Protein AF-Q5BSY1-F1 (afdb_monomer_lite)

Foldseek 3Di:
DDDDDPDPPWDWDWDWDQDPQRKIKIWIATDDDDDQPDKDKDFDWDFDWADDPVPDTDTPPIDGPDMDIDGDDDHPDTDIDMDNDDDDDDPPPPPPD

pLDDT: mean 73.47, std 12.9, range [41.81, 89.31]

Radius of gyration: 19.32 Å; chains: 1; bounding box: 40×24×71 Å

Secondary structure (DSSP, 8-state):
----PPPP--EEEEEEEE-TTS-EEEEEEEES---TT--EEEEEEEEEEEE-TTS-EEEEEEEEEEEEEE-S--TT----EEE-PPPP-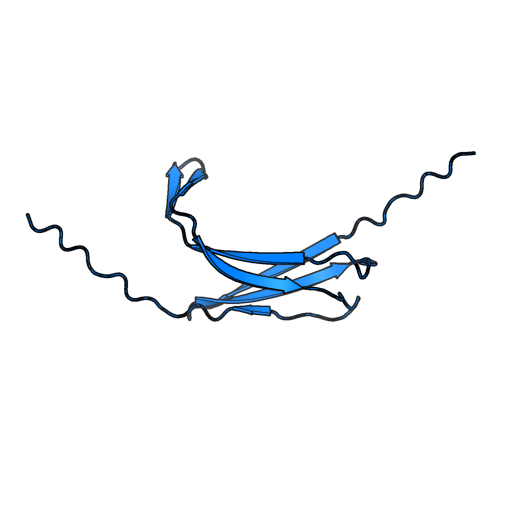--------

Sequence (97 aa):
MHFCQSHPEVLIDFMVYIYDNGFIQCLPEVSGTVPEDCPMTIEITEGIYNGNEDGNGSIVQEKVIHNSVLSGFITNSISVITFIPQPRCLEQTTEDE

Structure (mmCIF, N/CA/C/O backbone):
data_AF-Q5BSY1-F1
#
_entry.id   AF-Q5BSY1-F1
#
loop_
_atom_site.group_PDB
_atom_site.id
_atom_site.type_symbol
_atom_site.label_atom_id
_atom_site.label_alt_id
_atom_site.label_comp_id
_atom_site.label_asym_id
_atom_site.label_entity_id
_atom_site.label_seq_id
_atom_site.pdbx_PDB_ins_code
_atom_site.Cartn_x
_atom_site.Cartn_y
_atom_site.Cartn_z
_atom_site.occupancy
_atom_site.B_iso_or_equiv
_atom_site.auth_seq_id
_atom_site.auth_comp_id
_atom_site.auth_asym_id
_atom_site.auth_atom_id
_atom_site.pdbx_PDB_model_num
ATOM 1 N N . MET A 1 1 ? 6.279 7.049 -43.210 1.00 41.81 1 MET A N 1
ATOM 2 C CA . MET A 1 1 ? 6.027 5.926 -42.283 1.00 41.81 1 MET A CA 1
ATOM 3 C C . MET A 1 1 ? 6.095 6.484 -40.878 1.00 41.81 1 MET A C 1
ATOM 5 O O . MET A 1 1 ? 7.158 6.952 -40.492 1.00 41.81 1 MET A O 1
ATOM 9 N N . HIS A 1 2 ? 4.977 6.522 -40.158 1.00 47.38 2 HIS A N 1
ATOM 10 C CA . HIS A 1 2 ? 4.998 6.806 -38.726 1.00 47.38 2 HIS A CA 1
ATOM 11 C C . HIS A 1 2 ? 5.043 5.468 -38.000 1.00 47.38 2 HIS A C 1
ATOM 13 O O . HIS A 1 2 ? 4.115 4.672 -38.106 1.00 47.38 2 HIS A O 1
ATOM 19 N N . PHE A 1 3 ? 6.164 5.201 -37.337 1.00 45.03 3 PHE A N 1
ATOM 20 C CA . PHE A 1 3 ? 6.274 4.100 -36.395 1.00 45.03 3 PHE A CA 1
ATOM 21 C C . PHE A 1 3 ? 5.616 4.566 -35.098 1.00 45.03 3 PHE A C 1
ATOM 23 O O . PHE A 1 3 ? 6.193 5.361 -34.362 1.00 45.03 3 PHE A O 1
ATOM 30 N N . CYS A 1 4 ? 4.386 4.127 -34.842 1.00 55.44 4 CYS A N 1
ATOM 31 C CA . CYS A 1 4 ? 3.815 4.220 -33.505 1.00 55.44 4 CYS A CA 1
ATOM 32 C C . CYS A 1 4 ? 4.448 3.105 -32.672 1.00 55.44 4 CYS A C 1
ATOM 34 O O . CYS A 1 4 ? 4.162 1.929 -32.882 1.00 55.44 4 CYS A O 1
ATOM 36 N N . GLN A 1 5 ? 5.353 3.477 -31.774 1.00 53.12 5 GLN A N 1
ATOM 37 C CA . GLN A 1 5 ? 5.867 2.576 -30.752 1.00 53.12 5 GLN A CA 1
ATOM 38 C C . GLN A 1 5 ? 4.787 2.468 -29.671 1.00 53.12 5 GLN A C 1
ATOM 40 O O . GLN A 1 5 ? 4.389 3.489 -29.105 1.00 53.12 5 GLN A O 1
ATOM 45 N N . SER A 1 6 ? 4.275 1.261 -29.406 1.00 50.38 6 SER A N 1
ATOM 46 C CA . SER A 1 6 ? 3.476 1.056 -28.199 1.00 50.38 6 SER A CA 1
ATOM 47 C C . SER A 1 6 ? 4.381 1.389 -27.021 1.00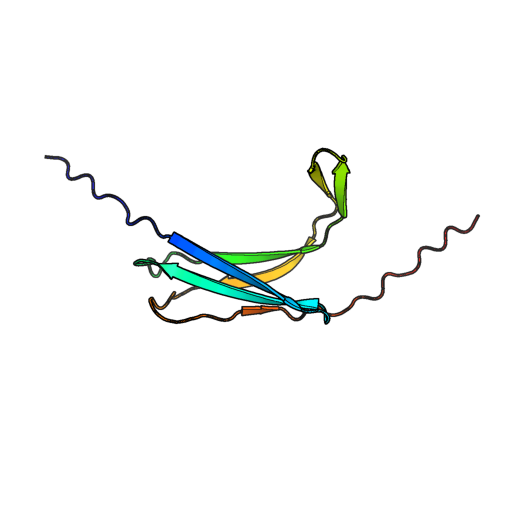 50.38 6 SER A C 1
ATOM 49 O O . SER A 1 6 ? 5.472 0.826 -26.906 1.00 50.38 6 SER A O 1
ATOM 51 N N . HIS A 1 7 ? 3.962 2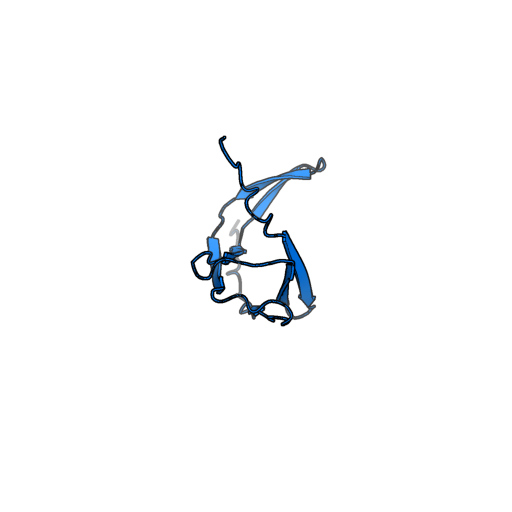.331 -26.179 1.00 58.19 7 HIS A N 1
ATOM 52 C CA . HIS A 1 7 ? 4.583 2.464 -24.868 1.00 58.19 7 HIS A CA 1
ATOM 53 C C . HIS A 1 7 ? 4.488 1.084 -24.206 1.00 58.19 7 HIS A C 1
ATOM 55 O O . HIS A 1 7 ? 3.412 0.483 -24.287 1.00 58.19 7 HIS A O 1
ATOM 61 N N . PRO A 1 8 ? 5.578 0.524 -23.653 1.00 59.34 8 PRO A N 1
ATOM 62 C CA . PRO A 1 8 ? 5.464 -0.716 -22.906 1.00 59.34 8 PRO A CA 1
ATOM 63 C C . PRO A 1 8 ? 4.463 -0.453 -21.782 1.00 59.34 8 PRO A C 1
ATOM 65 O O . PRO A 1 8 ? 4.662 0.461 -20.983 1.00 59.34 8 PRO A O 1
ATOM 68 N N . GLU A 1 9 ? 3.344 -1.177 -21.785 1.00 62.56 9 GLU A N 1
ATOM 69 C CA . GLU A 1 9 ? 2.420 -1.164 -20.659 1.00 62.56 9 GLU A CA 1
ATOM 70 C C . GLU A 1 9 ? 3.223 -1.609 -19.440 1.00 62.56 9 GLU A C 1
ATOM 72 O O . GLU A 1 9 ? 3.688 -2.745 -19.361 1.00 62.56 9 GLU A O 1
ATOM 77 N N . VAL A 1 10 ? 3.471 -0.667 -18.535 1.00 64.44 10 VAL A N 1
ATOM 78 C CA . VAL A 1 10 ? 4.043 -0.977 -17.236 1.00 64.44 10 VAL A CA 1
ATOM 79 C C . VAL A 1 10 ? 2.907 -1.573 -16.424 1.00 64.44 10 VAL A C 1
ATOM 81 O O . VAL A 1 10 ? 1.973 -0.866 -16.043 1.00 64.44 10 VAL A O 1
ATOM 84 N N . LEU A 1 11 ? 2.974 -2.879 -16.197 1.00 70.56 11 LEU A N 1
ATOM 85 C CA . LEU A 1 11 ? 2.023 -3.587 -15.358 1.00 70.56 11 LEU A CA 1
ATOM 86 C C . LEU A 1 11 ? 2.646 -3.765 -13.978 1.00 70.56 11 LEU A C 1
ATOM 88 O O . LEU A 1 11 ? 3.765 -4.265 -13.836 1.00 70.56 11 LEU A O 1
ATOM 92 N N . ILE A 1 12 ? 1.920 -3.304 -12.965 1.00 71.94 12 ILE A N 1
ATOM 93 C CA . ILE A 1 12 ? 2.361 -3.360 -11.577 1.00 71.94 12 ILE A CA 1
ATOM 94 C C . ILE A 1 12 ? 1.289 -4.081 -10.790 1.00 71.94 12 ILE A C 1
ATOM 96 O O . ILE A 1 12 ? 0.189 -3.561 -10.595 1.00 71.94 12 ILE A O 1
ATOM 100 N N . ASP A 1 13 ? 1.645 -5.268 -10.333 1.00 76.88 13 ASP A N 1
ATOM 101 C CA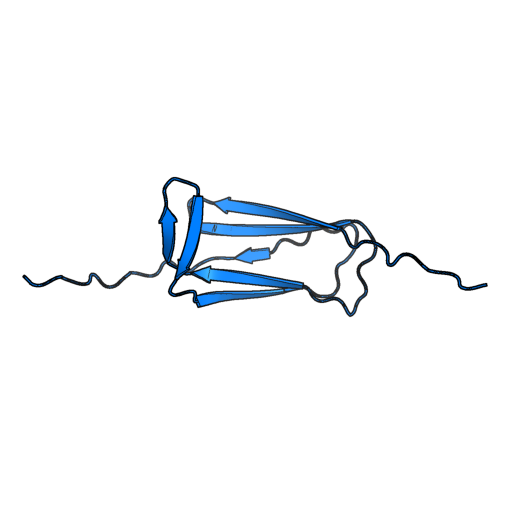 . ASP A 1 13 ? 0.828 -6.053 -9.436 1.00 76.88 13 ASP A CA 1
ATOM 102 C C . ASP A 1 13 ? 1.190 -5.683 -8.000 1.00 76.88 13 ASP A C 1
ATOM 104 O O . ASP A 1 13 ? 2.359 -5.578 -7.631 1.00 76.88 13 ASP A O 1
ATOM 108 N N . PHE A 1 14 ? 0.175 -5.457 -7.171 1.00 77.94 14 PHE A N 1
ATOM 109 C CA . PHE A 1 14 ? 0.365 -5.137 -5.763 1.00 77.94 14 PHE A CA 1
ATOM 110 C C . PHE A 1 14 ? -0.219 -6.231 -4.899 1.00 77.94 14 PHE A C 1
ATOM 112 O O . PHE A 1 14 ? -1.427 -6.466 -4.894 1.00 77.94 14 PHE A O 1
ATOM 119 N N . MET A 1 15 ? 0.640 -6.846 -4.098 1.00 85.19 15 MET A N 1
ATOM 120 C CA . MET A 1 15 ? 0.207 -7.739 -3.041 1.00 85.19 15 MET A CA 1
ATOM 121 C C . MET A 1 15 ? 0.295 -7.010 -1.703 1.00 85.19 15 MET A C 1
ATOM 123 O O . MET A 1 15 ? 1.361 -6.527 -1.318 1.00 85.19 15 MET A O 1
ATOM 127 N N . VAL A 1 16 ? -0.837 -6.910 -1.008 1.00 85.75 16 VAL A N 1
ATOM 128 C CA . VAL A 1 16 ? -0.937 -6.237 0.290 1.00 85.75 16 VAL A CA 1
ATOM 129 C C . VAL A 1 16 ? -1.280 -7.261 1.362 1.00 85.75 16 VAL A C 1
ATOM 131 O O . VAL A 1 16 ? -2.271 -7.980 1.250 1.00 85.75 16 VAL A O 1
ATOM 134 N N . TYR A 1 17 ? -0.472 -7.297 2.416 1.00 88.19 17 TYR A N 1
ATOM 135 C CA . TYR A 1 17 ? -0.723 -8.080 3.619 1.00 88.19 17 TYR A CA 1
ATOM 136 C C . TYR A 1 17 ? -1.029 -7.136 4.773 1.00 88.19 17 TYR A C 1
ATOM 138 O O . TYR A 1 17 ? -0.233 -6.245 5.067 1.00 88.19 17 TYR A O 1
ATOM 146 N N . ILE A 1 18 ? -2.166 -7.347 5.433 1.00 87.62 18 ILE A N 1
ATOM 147 C CA . ILE A 1 18 ? -2.548 -6.636 6.654 1.00 87.62 18 ILE A CA 1
ATOM 148 C C . ILE A 1 18 ? -2.516 -7.657 7.788 1.00 87.62 18 ILE A C 1
ATOM 150 O O . ILE A 1 18 ? -3.251 -8.642 7.759 1.00 87.62 18 ILE A O 1
ATOM 154 N N . TYR A 1 19 ? -1.629 -7.444 8.752 1.00 88.31 19 TYR A N 1
ATOM 155 C CA . TYR A 1 19 ? -1.437 -8.332 9.895 1.00 88.31 19 TYR A CA 1
ATOM 156 C C . TYR A 1 19 ? -2.288 -7.888 11.089 1.00 88.31 19 TYR A C 1
ATOM 158 O O . TYR A 1 19 ? -2.609 -6.709 11.229 1.00 88.31 19 TYR A O 1
ATOM 166 N N . ASP A 1 20 ? -2.586 -8.817 12.003 1.00 85.38 20 ASP A N 1
ATOM 167 C CA . ASP A 1 20 ? -3.411 -8.560 13.198 1.00 85.38 20 ASP A CA 1
ATOM 168 C C . ASP A 1 20 ? -2.854 -7.451 14.108 1.00 85.38 20 ASP A C 1
ATOM 170 O O . ASP A 1 20 ? -3.596 -6.786 14.826 1.00 85.38 20 ASP A O 1
ATOM 174 N N . ASN A 1 21 ? -1.538 -7.226 14.077 1.00 84.00 21 ASN A N 1
ATOM 175 C CA . ASN A 1 21 ? -0.875 -6.142 14.807 1.00 84.00 21 ASN A CA 1
ATOM 176 C C . ASN A 1 21 ? -0.948 -4.781 14.082 1.00 84.00 21 ASN A C 1
ATOM 178 O O . ASN A 1 21 ? -0.272 -3.835 14.485 1.00 84.00 21 ASN A O 1
ATOM 182 N N . GLY A 1 22 ? -1.721 -4.695 13.000 1.00 79.06 22 GLY A N 1
ATOM 183 C CA . GLY A 1 22 ? -1.882 -3.510 12.167 1.00 79.06 22 GLY A CA 1
ATOM 184 C C . GLY A 1 22 ? -0.740 -3.273 11.182 1.00 79.06 22 GLY A C 1
ATOM 185 O O . GLY A 1 22 ? -0.783 -2.281 10.461 1.00 79.06 22 GLY A O 1
ATOM 186 N N . PHE A 1 23 ? 0.284 -4.133 11.118 1.00 86.69 23 PHE A N 1
ATOM 187 C CA . PHE A 1 23 ? 1.354 -3.962 10.134 1.00 86.69 23 PHE A CA 1
ATOM 188 C C . PHE A 1 23 ? 0.800 -4.164 8.731 1.00 86.69 23 PHE A C 1
ATOM 190 O O . PHE A 1 23 ? 0.027 -5.089 8.484 1.00 86.69 23 PHE A O 1
ATOM 197 N N . ILE A 1 24 ? 1.235 -3.311 7.810 1.00 86.88 24 ILE A N 1
ATOM 198 C CA . ILE A 1 24 ? 0.858 -3.396 6.404 1.00 86.88 24 ILE A CA 1
ATOM 199 C C . ILE A 1 24 ? 2.134 -3.635 5.613 1.00 86.88 24 ILE A C 1
ATOM 201 O O . ILE A 1 24 ? 3.074 -2.845 5.690 1.00 86.88 24 ILE A O 1
ATOM 205 N N . GLN A 1 25 ? 2.186 -4.730 4.864 1.00 88.00 25 GLN A N 1
ATOM 206 C CA . GLN A 1 25 ? 3.266 -4.991 3.922 1.00 88.00 25 GLN A CA 1
ATOM 207 C C . GLN A 1 25 ? 2.747 -4.893 2.500 1.00 88.00 25 GLN A C 1
ATOM 209 O O . GLN A 1 25 ? 1.790 -5.573 2.140 1.00 88.00 25 GLN A O 1
ATOM 214 N N . CYS A 1 26 ? 3.412 -4.072 1.697 1.00 83.25 26 CYS A N 1
ATOM 215 C CA . CYS A 1 26 ? 3.156 -3.947 0.273 1.00 83.25 26 CYS A CA 1
ATOM 216 C C . CYS A 1 26 ? 4.321 -4.561 -0.497 1.00 83.25 26 CYS A C 1
ATOM 218 O O . CYS A 1 26 ? 5.481 -4.195 -0.284 1.00 83.25 26 CYS A O 1
ATOM 220 N N . LEU A 1 27 ? 3.996 -5.494 -1.385 1.00 83.88 27 LEU A N 1
ATOM 221 C CA . LEU A 1 27 ? 4.921 -6.136 -2.305 1.00 83.88 27 LEU A CA 1
ATOM 222 C C . LEU A 1 27 ? 4.499 -5.750 -3.725 1.00 83.88 27 LEU A C 1
ATOM 224 O O . LEU A 1 27 ? 3.660 -6.437 -4.315 1.00 83.88 27 LEU A O 1
ATOM 228 N N . PRO A 1 28 ? 5.003 -4.621 -4.251 1.00 76.81 28 PRO A N 1
ATOM 229 C CA . PRO A 1 28 ? 4.853 -4.308 -5.660 1.00 76.81 28 PRO A CA 1
ATOM 230 C C . PRO A 1 28 ? 5.731 -5.255 -6.486 1.00 76.81 28 PRO A C 1
ATOM 232 O O . PRO A 1 28 ? 6.954 -5.290 -6.329 1.00 76.81 28 PRO A O 1
ATOM 235 N N . GLU A 1 29 ? 5.102 -6.005 -7.380 1.00 76.31 29 GLU A N 1
ATOM 236 C CA . GLU A 1 29 ? 5.752 -6.758 -8.439 1.00 76.31 29 GLU A CA 1
ATOM 237 C C . GLU A 1 29 ? 5.572 -5.997 -9.749 1.00 76.31 29 GLU A C 1
ATOM 239 O O . GLU A 1 29 ? 4.465 -5.743 -10.219 1.00 76.31 29 GLU A O 1
ATOM 244 N N . VAL A 1 30 ? 6.691 -5.594 -10.335 1.00 71.81 30 VAL A N 1
ATOM 245 C CA . VAL A 1 30 ? 6.703 -4.908 -11.620 1.00 71.81 30 VAL A CA 1
ATOM 246 C C . VAL A 1 30 ? 6.982 -5.935 -12.704 1.00 71.81 30 VAL A C 1
ATOM 248 O O . VAL A 1 30 ? 8.066 -6.525 -12.733 1.00 71.81 30 VAL A O 1
ATOM 251 N N . SER A 1 31 ? 6.040 -6.096 -13.630 1.00 69.50 31 SER A N 1
ATOM 252 C CA . SER A 1 31 ? 6.260 -6.853 -14.857 1.00 69.50 31 SER A CA 1
ATOM 253 C C . SER A 1 31 ? 6.547 -5.893 -16.019 1.00 69.50 31 SER A C 1
ATOM 255 O O . SER A 1 31 ? 5.801 -4.958 -16.304 1.00 69.50 31 SER A O 1
ATOM 257 N N . GLY A 1 32 ? 7.688 -6.099 -16.683 1.00 68.62 32 GLY A N 1
ATOM 258 C CA . GLY A 1 32 ? 8.159 -5.243 -17.777 1.00 68.62 32 GLY A CA 1
ATOM 259 C C . GLY A 1 32 ? 9.215 -4.217 -17.359 1.00 68.62 32 GLY A C 1
ATOM 260 O O . GLY A 1 32 ? 9.786 -4.289 -16.276 1.00 68.62 32 GLY A O 1
ATOM 261 N N . THR A 1 33 ? 9.540 -3.290 -18.262 1.00 65.94 33 THR A N 1
ATOM 262 C CA . THR A 1 33 ? 10.575 -2.267 -18.049 1.00 65.94 33 THR A CA 1
ATOM 263 C C . THR A 1 33 ? 9.940 -0.981 -17.535 1.00 65.94 33 THR A C 1
ATOM 265 O O . THR A 1 33 ? 9.209 -0.327 -18.275 1.00 65.94 33 THR A O 1
ATOM 268 N N . VAL A 1 34 ? 10.251 -0.596 -16.296 1.00 68.00 34 VAL A N 1
ATOM 269 C CA . VAL A 1 34 ? 9.885 0.722 -15.758 1.00 68.00 34 VAL A CA 1
ATOM 270 C C . VAL A 1 34 ? 10.989 1.721 -16.099 1.00 68.00 34 VAL A C 1
ATOM 272 O O . VAL A 1 34 ? 12.150 1.455 -15.778 1.00 68.00 34 VAL A O 1
ATOM 275 N N . PRO A 1 35 ? 10.666 2.852 -16.747 1.00 68.81 35 PRO A N 1
ATOM 276 C CA . PRO A 1 35 ? 11.620 3.939 -16.937 1.00 68.81 35 PRO A CA 1
ATOM 277 C C . PRO A 1 35 ? 12.174 4.438 -15.594 1.00 68.81 35 PRO A C 1
ATOM 279 O O . PRO A 1 35 ? 11.428 4.560 -14.622 1.00 68.81 35 PRO A O 1
ATOM 282 N N . GLU A 1 36 ? 13.473 4.745 -15.523 1.00 66.56 36 GLU A N 1
ATOM 283 C CA . GLU A 1 36 ? 14.119 5.216 -14.281 1.00 66.56 36 GLU A CA 1
ATOM 284 C C . GLU A 1 36 ? 13.487 6.506 -13.723 1.00 66.56 36 GLU A C 1
ATOM 286 O O . GLU A 1 36 ? 13.555 6.769 -12.523 1.00 66.56 36 GLU A O 1
ATOM 291 N N . ASP A 1 37 ? 12.839 7.290 -14.585 1.00 70.81 37 ASP A N 1
ATOM 292 C CA . ASP A 1 37 ? 12.148 8.545 -14.298 1.00 70.81 37 ASP A CA 1
ATOM 293 C C . ASP A 1 37 ? 10.657 8.378 -13.956 1.00 70.81 37 ASP A C 1
ATOM 295 O O . ASP A 1 37 ? 9.941 9.373 -13.836 1.00 70.81 37 ASP A O 1
ATOM 299 N N . CYS A 1 38 ? 10.181 7.146 -13.755 1.00 72.38 38 CYS A N 1
ATOM 300 C CA . CYS A 1 38 ? 8.806 6.858 -13.355 1.00 72.38 38 CYS A CA 1
ATOM 301 C C . CYS A 1 38 ? 8.737 6.463 -11.866 1.00 72.38 38 CYS A C 1
ATOM 303 O O . CYS A 1 38 ? 8.788 5.273 -11.537 1.00 72.38 38 CYS A O 1
ATOM 305 N N . PRO A 1 39 ? 8.656 7.435 -10.933 1.00 75.00 39 PRO A N 1
ATOM 306 C CA . PRO A 1 39 ? 8.445 7.132 -9.530 1.00 75.00 39 PRO A CA 1
ATOM 307 C C . PRO A 1 39 ? 6.995 6.719 -9.283 1.00 75.00 39 PRO A C 1
ATOM 309 O O . PRO A 1 39 ? 6.060 7.208 -9.918 1.00 75.00 39 PRO A O 1
ATOM 312 N N . MET A 1 40 ? 6.810 5.874 -8.282 1.00 75.69 40 MET A N 1
ATOM 313 C CA . MET A 1 40 ? 5.503 5.523 -7.747 1.00 75.69 40 MET A CA 1
ATOM 314 C C . MET A 1 40 ? 5.394 6.011 -6.318 1.00 75.69 40 MET A C 1
ATOM 316 O O . MET A 1 40 ? 6.343 5.897 -5.545 1.00 75.69 40 MET A O 1
ATOM 320 N N . THR A 1 41 ? 4.210 6.471 -5.945 1.00 80.69 41 THR A N 1
ATOM 321 C CA . THR A 1 41 ? 3.914 6.844 -4.567 1.00 80.69 41 THR A CA 1
ATOM 322 C C . THR A 1 41 ? 2.877 5.887 -4.005 1.00 80.69 41 THR A C 1
ATOM 324 O O . THR A 1 41 ? 1.840 5.662 -4.625 1.00 80.69 41 THR A O 1
ATOM 327 N N . ILE A 1 42 ? 3.154 5.336 -2.826 1.00 79.12 42 ILE A N 1
ATOM 328 C CA . ILE A 1 42 ? 2.164 4.644 -2.003 1.00 79.12 42 ILE A CA 1
ATOM 329 C C . ILE A 1 42 ? 1.810 5.568 -0.847 1.00 79.12 42 ILE A C 1
ATOM 331 O O . ILE A 1 42 ? 2.691 5.996 -0.096 1.00 79.12 42 ILE A O 1
ATOM 335 N N . GLU A 1 43 ? 0.522 5.849 -0.692 1.00 85.12 43 GLU A N 1
ATOM 336 C CA . GLU A 1 43 ? -0.013 6.632 0.416 1.00 85.12 43 GLU A CA 1
ATOM 337 C C . GLU A 1 43 ? -0.970 5.770 1.235 1.00 85.12 43 GLU A C 1
ATOM 339 O O . GLU A 1 43 ? -1.804 5.050 0.689 1.00 85.12 43 GLU A O 1
ATOM 344 N N . ILE A 1 44 ? -0.834 5.840 2.558 1.00 80.06 44 ILE A N 1
ATOM 345 C CA . ILE A 1 44 ? -1.810 5.293 3.497 1.00 80.06 44 ILE A CA 1
ATOM 346 C C . ILE A 1 44 ? -2.557 6.472 4.090 1.00 80.06 44 ILE A C 1
ATOM 348 O O . ILE A 1 44 ? -1.959 7.334 4.749 1.00 80.06 44 ILE A O 1
ATOM 352 N N . THR A 1 45 ? -3.865 6.485 3.867 1.00 84.94 45 THR A N 1
ATOM 353 C CA . THR A 1 45 ? -4.764 7.506 4.383 1.00 84.94 45 THR A CA 1
ATOM 354 C C . THR A 1 45 ? -5.632 6.951 5.505 1.00 84.94 45 THR A C 1
ATOM 356 O O . THR A 1 45 ? -6.117 5.822 5.476 1.00 84.94 45 THR A O 1
ATOM 359 N N . GLU A 1 46 ? -5.774 7.756 6.548 1.00 84.38 46 GLU A N 1
ATOM 360 C CA . GLU A 1 46 ? -6.759 7.582 7.605 1.00 84.38 46 GLU A CA 1
ATOM 361 C C . GLU A 1 46 ? -8.005 8.375 7.213 1.00 84.38 46 GLU A C 1
ATOM 363 O O . GLU A 1 46 ? -7.889 9.493 6.713 1.00 84.38 46 GLU A O 1
ATOM 368 N N . GLY A 1 47 ? -9.190 7.819 7.437 1.00 85.81 47 GLY A N 1
ATOM 369 C CA . GLY A 1 47 ? -10.441 8.510 7.159 1.00 85.81 47 GLY A CA 1
ATOM 370 C C . GLY A 1 47 ? -11.648 7.708 7.622 1.00 85.81 47 GLY A C 1
ATOM 371 O O . GLY A 1 47 ? -11.535 6.554 8.035 1.00 85.81 47 GLY A O 1
ATOM 372 N N . ILE A 1 48 ? -12.816 8.337 7.557 1.00 86.44 48 ILE A N 1
ATOM 373 C CA . ILE A 1 48 ? -14.091 7.724 7.918 1.00 86.44 48 ILE A CA 1
ATOM 374 C C . ILE A 1 48 ? -14.796 7.346 6.622 1.00 86.44 48 ILE A C 1
ATOM 376 O O . ILE A 1 48 ? -15.085 8.209 5.793 1.00 86.44 48 ILE A O 1
ATOM 380 N N . TYR A 1 49 ? -15.082 6.060 6.437 1.00 85.00 49 TYR A N 1
ATOM 381 C CA . TYR A 1 49 ? -15.900 5.625 5.313 1.00 85.00 49 TYR A CA 1
ATOM 382 C C . TYR A 1 49 ? -17.352 6.050 5.552 1.00 85.00 49 TYR A C 1
ATOM 384 O O . TYR A 1 49 ? -18.018 5.548 6.455 1.00 85.00 49 TYR A O 1
ATOM 392 N N . ASN A 1 50 ? -17.832 6.995 4.747 1.00 87.12 50 ASN A N 1
ATOM 393 C CA . ASN A 1 50 ? -19.223 7.420 4.716 1.00 87.12 50 ASN A CA 1
ATOM 394 C C . ASN A 1 50 ? -19.887 6.796 3.486 1.00 87.12 50 ASN A C 1
ATOM 396 O O . ASN A 1 50 ? -19.890 7.389 2.403 1.00 87.12 50 ASN A O 1
ATOM 400 N N . GLY A 1 51 ? -20.374 5.569 3.641 1.00 87.62 51 GLY A N 1
ATOM 401 C CA . GLY A 1 51 ? -21.025 4.818 2.574 1.00 87.62 51 GLY A CA 1
ATOM 402 C C . GLY A 1 51 ? -22.320 4.160 3.017 1.00 87.62 51 GLY A C 1
ATOM 403 O O . GLY A 1 51 ? -22.627 4.084 4.205 1.00 87.62 51 GLY A O 1
ATOM 404 N N . ASN A 1 52 ? -23.092 3.715 2.033 1.00 86.94 52 ASN A N 1
ATOM 405 C CA . ASN A 1 52 ? -24.334 2.985 2.235 1.00 86.94 52 ASN A CA 1
ATOM 406 C C . ASN A 1 52 ? -24.122 1.465 2.087 1.00 86.94 52 ASN A C 1
ATOM 408 O O . ASN A 1 52 ? -23.054 1.003 1.684 1.00 86.94 52 ASN A O 1
ATOM 412 N N . GLU A 1 53 ? -25.157 0.681 2.398 1.00 87.19 53 GLU A N 1
ATOM 413 C CA . GLU A 1 53 ? -25.120 -0.788 2.288 1.00 87.19 53 GLU A CA 1
ATOM 414 C C . GLU A 1 53 ? -24.897 -1.290 0.849 1.00 87.19 53 GLU A C 1
ATOM 416 O O . GLU A 1 53 ? -24.416 -2.404 0.659 1.00 87.19 53 GLU A O 1
ATOM 421 N N . ASP A 1 54 ? -25.172 -0.459 -0.162 1.00 87.44 54 ASP A N 1
ATOM 422 C CA . ASP A 1 54 ? -24.960 -0.789 -1.577 1.00 87.44 54 ASP A CA 1
ATOM 423 C C . ASP A 1 54 ? -23.487 -0.659 -2.012 1.00 87.44 54 ASP A C 1
ATOM 425 O O . ASP A 1 54 ? -23.162 -0.866 -3.182 1.00 87.44 54 ASP A O 1
ATOM 429 N N . GLY A 1 55 ? -22.587 -0.286 -1.095 1.00 77.88 55 GLY A N 1
ATOM 430 C CA . GLY A 1 55 ? -21.162 -0.088 -1.369 1.00 77.88 55 GLY A CA 1
ATOM 431 C C . GLY A 1 55 ? -20.829 1.255 -2.027 1.00 77.88 55 GLY A C 1
ATOM 432 O O . GLY A 1 55 ? -19.664 1.512 -2.337 1.00 77.88 55 GLY A O 1
ATOM 433 N N . ASN A 1 56 ? -21.816 2.139 -2.208 1.00 85.88 56 ASN A N 1
ATOM 434 C CA . ASN A 1 56 ? -21.576 3.508 -2.648 1.00 85.88 56 ASN A CA 1
ATOM 435 C C . ASN A 1 56 ? -21.179 4.360 -1.442 1.00 85.88 56 ASN A C 1
ATOM 437 O O . ASN A 1 56 ? -21.929 4.481 -0.475 1.00 85.88 56 ASN A O 1
ATOM 441 N N . GLY A 1 57 ? -20.016 5.000 -1.504 1.00 85.81 57 GLY A N 1
ATOM 442 C CA . GLY A 1 57 ? -19.548 5.844 -0.414 1.00 85.81 57 GLY A CA 1
ATOM 443 C C . GLY A 1 57 ? -18.303 6.638 -0.758 1.00 85.81 57 GLY A C 1
ATOM 444 O O . GLY A 1 57 ? -17.691 6.453 -1.809 1.00 85.81 57 GLY A O 1
ATOM 445 N N . SER A 1 58 ? -17.932 7.524 0.156 1.00 88.69 58 SER A N 1
ATOM 446 C CA . SER A 1 58 ? -16.708 8.317 0.080 1.00 88.69 58 SER A CA 1
ATOM 447 C C . SER A 1 58 ? -15.978 8.282 1.411 1.00 88.69 58 SER A C 1
ATOM 449 O O . SER A 1 58 ? -16.607 8.230 2.468 1.00 88.69 58 SER A O 1
ATOM 451 N N . ILE A 1 59 ? -14.656 8.386 1.372 1.00 86.69 59 ILE A N 1
ATOM 452 C CA . ILE A 1 59 ? -13.860 8.610 2.575 1.00 86.69 59 ILE A CA 1
ATOM 453 C C . ILE A 1 59 ? -13.958 10.101 2.924 1.00 86.69 59 ILE A C 1
ATOM 455 O O . ILE A 1 59 ? -13.701 10.959 2.083 1.00 86.69 59 ILE A O 1
ATOM 459 N N . VAL A 1 60 ? -14.369 10.419 4.150 1.00 89.31 60 VAL A N 1
ATOM 460 C CA . VAL A 1 60 ? -14.381 11.786 4.692 1.00 89.31 60 VAL A CA 1
ATOM 461 C C . VAL A 1 60 ? -13.298 11.938 5.755 1.00 89.31 60 VAL A C 1
ATOM 463 O O . VAL A 1 60 ? -12.864 10.954 6.350 1.00 89.31 60 VAL A O 1
ATOM 466 N N . GLN A 1 61 ? -12.871 13.181 6.009 1.00 85.88 61 GLN A N 1
ATOM 467 C CA . GLN A 1 61 ? -11.774 13.494 6.942 1.00 85.88 61 GLN A CA 1
ATOM 468 C C . GLN A 1 61 ? -10.461 12.777 6.583 1.00 85.88 61 GLN A C 1
ATOM 470 O O . GLN A 1 61 ? -9.698 12.378 7.459 1.00 85.88 61 GLN A O 1
ATOM 475 N N . GLU A 1 62 ? -10.214 12.613 5.281 1.00 88.56 62 GLU A N 1
ATOM 476 C CA . GLU A 1 62 ? -9.038 11.922 4.771 1.00 88.56 62 GLU A CA 1
ATOM 477 C C . GLU A 1 62 ? -7.747 12.656 5.153 1.00 88.56 62 GLU A C 1
ATOM 479 O O . GLU A 1 62 ? -7.585 13.858 4.917 1.00 88.56 62 GLU A O 1
ATOM 484 N N . LYS A 1 63 ? -6.808 11.917 5.740 1.00 86.88 63 LYS A N 1
ATOM 485 C CA . LYS A 1 63 ? -5.489 12.409 6.120 1.00 86.88 63 LYS A CA 1
ATOM 486 C C . LYS A 1 63 ? -4.435 11.376 5.759 1.00 86.88 63 LYS A C 1
ATOM 488 O O . LYS A 1 63 ? -4.452 10.263 6.275 1.00 86.88 63 LYS A O 1
ATOM 493 N N . VAL A 1 64 ? -3.460 11.768 4.941 1.00 84.56 64 VAL A N 1
ATOM 494 C CA . VAL A 1 64 ? -2.266 10.948 4.698 1.00 84.56 64 VAL A CA 1
ATOM 495 C C . VAL A 1 64 ? -1.511 10.790 6.017 1.00 84.56 64 VAL A C 1
ATOM 497 O O . VAL A 1 64 ? -1.055 11.768 6.615 1.00 84.56 64 VAL A O 1
ATOM 500 N N . ILE A 1 65 ? -1.406 9.552 6.495 1.00 83.94 65 ILE A N 1
ATOM 501 C CA . ILE A 1 65 ? -0.670 9.205 7.717 1.00 83.94 65 ILE A CA 1
ATOM 502 C C . ILE A 1 65 ? 0.685 8.575 7.413 1.00 83.94 65 ILE A C 1
ATOM 504 O O . ILE A 1 65 ? 1.558 8.564 8.281 1.00 83.94 65 ILE A O 1
ATOM 508 N N . HIS A 1 66 ? 0.872 8.082 6.190 1.00 80.00 66 HIS A N 1
ATOM 509 C CA . HIS A 1 66 ? 2.152 7.594 5.714 1.00 80.00 66 HIS A CA 1
ATOM 510 C C . HIS A 1 66 ? 2.264 7.767 4.199 1.00 80.00 66 HIS A C 1
ATOM 512 O O . HIS A 1 66 ? 1.294 7.536 3.480 1.00 80.00 66 HIS A O 1
ATOM 518 N N . ASN A 1 67 ? 3.451 8.132 3.718 1.00 83.75 67 ASN A N 1
ATOM 519 C CA . ASN A 1 67 ? 3.778 8.146 2.299 1.00 83.75 67 ASN A CA 1
ATOM 520 C C . ASN A 1 67 ? 5.136 7.480 2.056 1.00 83.75 67 ASN A C 1
ATOM 522 O O . ASN A 1 67 ? 6.046 7.548 2.881 1.00 83.75 67 ASN A O 1
ATOM 526 N N . SER A 1 68 ? 5.270 6.807 0.922 1.00 78.06 68 SER A N 1
ATOM 527 C CA . SER A 1 68 ? 6.540 6.246 0.482 1.00 78.06 68 SER A CA 1
ATOM 528 C C . SER A 1 68 ? 6.660 6.399 -1.023 1.00 78.06 68 SER A C 1
ATOM 530 O O . SER A 1 68 ? 5.722 6.092 -1.758 1.00 78.06 68 SER A O 1
ATOM 532 N N . VAL A 1 69 ? 7.809 6.901 -1.469 1.00 79.69 69 VAL A N 1
ATOM 533 C CA . VAL A 1 69 ? 8.135 7.029 -2.888 1.00 79.69 69 VAL A CA 1
ATOM 534 C C . VAL A 1 69 ? 9.078 5.898 -3.256 1.00 79.69 69 VAL A C 1
ATOM 536 O O . VAL A 1 69 ? 10.121 5.713 -2.629 1.00 79.69 69 VAL A O 1
ATOM 539 N N . LEU A 1 70 ? 8.707 5.162 -4.292 1.00 74.56 70 LEU A N 1
ATOM 540 C CA . LEU A 1 70 ? 9.486 4.091 -4.878 1.00 74.56 70 LEU A CA 1
ATOM 541 C C . LEU A 1 70 ? 10.048 4.583 -6.198 1.00 74.56 70 LEU A C 1
ATOM 543 O O . LEU A 1 70 ? 9.312 4.966 -7.107 1.00 74.56 70 LEU A O 1
ATOM 547 N N . SER A 1 71 ? 11.367 4.573 -6.284 1.00 73.12 71 SER A N 1
ATOM 548 C CA . SER A 1 71 ? 12.121 4.878 -7.489 1.00 73.12 71 SER A CA 1
ATOM 549 C C . SER A 1 71 ? 13.119 3.755 -7.749 1.00 73.12 71 SER A C 1
ATOM 551 O O . SER A 1 71 ? 13.464 2.996 -6.842 1.00 73.12 71 SER A O 1
ATOM 553 N N . GLY A 1 72 ? 13.574 3.630 -8.997 1.00 66.38 72 GLY A N 1
ATOM 554 C CA . GLY A 1 72 ? 14.576 2.625 -9.355 1.00 66.38 72 GLY A CA 1
ATOM 555 C C . GLY A 1 72 ? 14.059 1.192 -9.228 1.00 66.38 72 GLY A C 1
ATOM 556 O O . GLY A 1 72 ? 14.706 0.354 -8.602 1.00 66.38 72 GLY A O 1
ATOM 557 N N . PHE A 1 73 ? 12.890 0.908 -9.807 1.00 66.25 73 PHE A N 1
ATOM 558 C CA . PHE A 1 73 ? 12.339 -0.444 -9.857 1.00 66.25 73 PHE A CA 1
ATOM 559 C C . PHE A 1 73 ? 13.316 -1.399 -10.545 1.00 66.25 73 PHE A C 1
ATOM 561 O O . PHE A 1 73 ? 13.517 -1.345 -11.758 1.00 66.25 73 PHE A O 1
ATOM 568 N N . ILE A 1 74 ? 13.915 -2.299 -9.769 1.00 60.72 74 ILE A N 1
ATOM 569 C CA . ILE A 1 74 ? 14.719 -3.382 -10.321 1.00 60.72 74 ILE A CA 1
ATOM 570 C C . ILE A 1 74 ? 13.753 -4.490 -10.737 1.00 60.72 74 ILE A C 1
ATOM 572 O O . ILE A 1 74 ? 13.160 -5.174 -9.898 1.00 60.72 74 ILE A O 1
ATOM 576 N N . THR A 1 75 ? 13.609 -4.674 -12.046 1.00 58.12 75 THR A N 1
ATOM 577 C CA . THR A 1 75 ? 12.875 -5.799 -12.634 1.00 58.12 75 THR A CA 1
ATOM 578 C C . THR A 1 75 ? 13.411 -7.121 -12.079 1.00 58.12 75 THR A C 1
ATOM 580 O O . THR A 1 75 ? 14.629 -7.308 -12.041 1.00 58.12 75 THR A O 1
ATOM 583 N N . ASN A 1 76 ? 12.526 -8.045 -11.694 1.00 56.16 76 ASN A N 1
ATOM 584 C CA . ASN A 1 76 ? 12.852 -9.349 -11.086 1.00 56.16 76 ASN A CA 1
ATOM 585 C C . ASN A 1 76 ? 13.373 -9.304 -9.637 1.00 56.16 76 ASN A C 1
ATOM 587 O O . ASN A 1 76 ? 14.034 -10.245 -9.193 1.00 56.16 76 ASN A O 1
ATOM 591 N N . SER A 1 77 ? 13.080 -8.243 -8.884 1.00 60.06 77 SER A N 1
ATOM 592 C CA . SER A 1 77 ? 13.318 -8.209 -7.438 1.00 60.06 77 SER A CA 1
ATOM 593 C C . SER A 1 77 ? 12.037 -7.870 -6.686 1.00 60.06 77 SER A C 1
ATOM 595 O O . SER A 1 77 ? 11.263 -7.017 -7.113 1.00 60.06 77 SER A O 1
ATOM 597 N N . ILE A 1 78 ? 11.809 -8.562 -5.569 1.00 64.31 78 ILE A N 1
ATOM 598 C CA . ILE A 1 78 ? 10.676 -8.283 -4.689 1.00 64.31 78 ILE A CA 1
ATOM 599 C C . ILE A 1 78 ? 11.094 -7.143 -3.764 1.00 64.31 78 ILE A C 1
ATOM 601 O O . ILE A 1 78 ? 11.886 -7.340 -2.840 1.00 64.31 78 ILE A O 1
ATOM 605 N N . SER A 1 79 ? 10.555 -5.954 -4.012 1.00 71.81 79 SER A N 1
ATOM 606 C CA . SER A 1 79 ? 10.601 -4.864 -3.040 1.00 71.81 79 SER A CA 1
ATOM 607 C C . SER A 1 79 ? 9.550 -5.129 -1.968 1.00 71.81 79 SER A C 1
ATOM 609 O O . SER A 1 79 ? 8.391 -5.371 -2.287 1.00 71.81 79 SER A O 1
ATOM 611 N N . VAL A 1 80 ? 9.942 -5.085 -0.694 1.00 77.38 80 VAL A N 1
ATOM 612 C CA . VAL A 1 80 ? 9.000 -5.176 0.430 1.00 77.38 80 VAL A CA 1
ATOM 613 C C . VAL A 1 80 ? 8.971 -3.837 1.137 1.00 77.38 80 VAL A C 1
ATOM 615 O O . VAL A 1 80 ? 9.988 -3.373 1.652 1.00 77.38 80 VAL A O 1
ATOM 618 N N . ILE A 1 81 ? 7.792 -3.237 1.200 1.00 79.19 81 ILE A N 1
ATOM 619 C CA . ILE A 1 81 ? 7.571 -1.988 1.917 1.00 79.19 81 ILE A CA 1
ATOM 620 C C . ILE A 1 81 ? 6.739 -2.331 3.132 1.00 79.19 81 ILE A C 1
ATOM 622 O O . ILE A 1 81 ? 5.641 -2.864 3.006 1.00 79.19 81 ILE A O 1
ATOM 626 N N . THR A 1 82 ? 7.287 -2.069 4.312 1.00 83.44 82 THR A N 1
ATOM 627 C C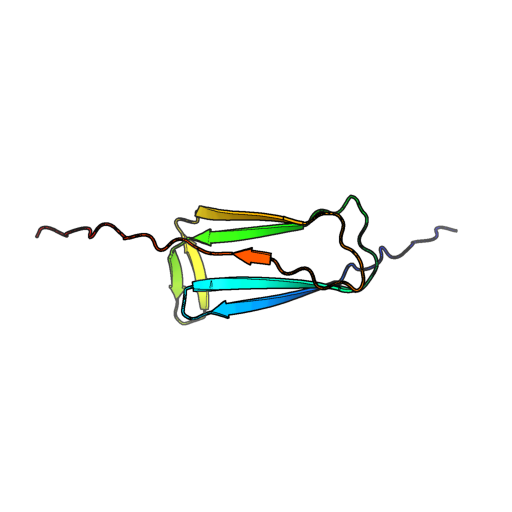A . THR A 1 82 ? 6.605 -2.350 5.573 1.00 83.44 82 THR A CA 1
ATOM 628 C C . THR A 1 82 ? 6.193 -1.042 6.220 1.00 83.44 82 THR A C 1
ATOM 630 O O . THR A 1 82 ? 7.035 -0.218 6.576 1.00 83.44 82 THR A O 1
ATOM 633 N N . PHE A 1 83 ? 4.893 -0.883 6.409 1.00 80.38 83 PHE A N 1
ATOM 634 C CA . PHE A 1 83 ? 4.294 0.194 7.167 1.00 80.38 83 PHE A CA 1
ATOM 635 C C . PHE A 1 83 ? 3.931 -0.321 8.553 1.00 80.38 83 PHE A C 1
ATOM 637 O O . PHE A 1 83 ? 3.223 -1.317 8.711 1.00 80.38 83 PHE A O 1
ATOM 644 N N . ILE A 1 84 ? 4.433 0.377 9.565 1.00 81.25 84 ILE A N 1
ATOM 645 C CA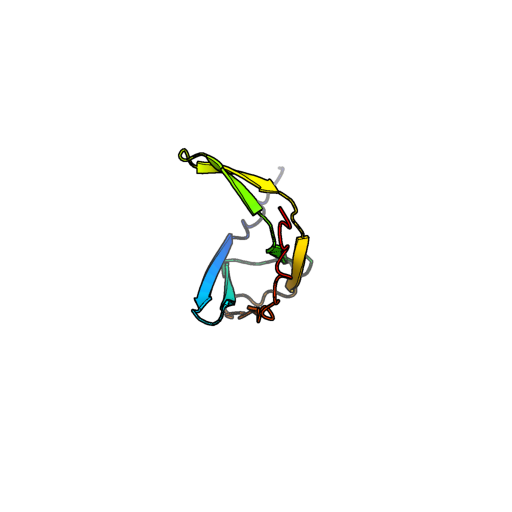 . ILE A 1 84 ? 4.188 0.076 10.973 1.00 81.25 84 ILE A CA 1
ATOM 646 C C . ILE A 1 84 ? 3.370 1.243 11.528 1.00 81.25 84 ILE A C 1
ATOM 648 O O . ILE A 1 84 ? 3.954 2.189 12.075 1.00 81.25 84 ILE A O 1
ATOM 652 N N . PRO A 1 85 ? 2.039 1.247 11.329 1.00 69.69 85 PRO A N 1
ATOM 653 C CA . PRO A 1 85 ? 1.205 2.293 11.889 1.00 69.69 85 PRO A CA 1
ATOM 654 C C . PRO A 1 85 ? 1.353 2.276 13.409 1.00 69.69 85 PRO A C 1
ATOM 656 O O . PRO A 1 85 ? 1.261 1.236 14.060 1.00 69.69 85 PRO A O 1
ATOM 659 N N . GLN A 1 86 ? 1.642 3.443 13.976 1.00 69.50 86 GLN A N 1
ATOM 660 C CA . GLN A 1 86 ? 1.691 3.591 15.422 1.00 69.50 86 GLN A CA 1
ATOM 661 C C . GLN A 1 86 ? 0.252 3.611 15.943 1.00 69.50 86 GLN A C 1
ATOM 663 O O . GLN A 1 86 ? -0.534 4.430 15.450 1.00 69.50 86 GLN A O 1
ATOM 668 N N . PRO A 1 87 ? -0.111 2.753 16.914 1.00 64.75 87 PRO A N 1
ATOM 669 C CA . PRO A 1 87 ? -1.427 2.816 17.527 1.00 64.75 87 PRO A CA 1
ATOM 670 C C . PRO A 1 87 ? -1.612 4.203 18.141 1.00 64.75 87 PRO A C 1
ATOM 672 O O . PRO A 1 87 ? -0.778 4.677 18.913 1.00 64.75 87 PRO A O 1
ATOM 675 N N . ARG A 1 88 ? -2.700 4.872 17.768 1.00 62.81 88 ARG A N 1
ATOM 676 C CA . ARG A 1 88 ? -3.099 6.143 18.364 1.00 62.81 88 ARG A CA 1
ATOM 677 C C . ARG A 1 88 ? -4.214 5.866 19.355 1.00 62.81 88 ARG A C 1
ATOM 679 O O . ARG A 1 88 ? -5.197 5.215 19.012 1.00 62.81 88 ARG A O 1
ATOM 686 N N . CYS A 1 89 ? -4.075 6.374 20.573 1.00 66.25 89 CYS A N 1
ATOM 687 C CA . CYS A 1 89 ? -5.223 6.494 21.457 1.00 66.25 89 CYS A CA 1
ATOM 688 C C . CYS A 1 89 ? -6.117 7.591 20.874 1.00 66.25 89 CYS A C 1
ATOM 690 O O . CYS A 1 89 ? -5.687 8.740 20.779 1.00 66.25 89 CYS A O 1
ATOM 692 N N . LEU A 1 90 ? -7.329 7.238 20.452 1.00 60.28 90 LEU A N 1
ATOM 693 C CA . LEU A 1 90 ? -8.366 8.238 20.228 1.00 60.28 90 LEU A CA 1
ATOM 694 C C . LEU A 1 90 ? -8.714 8.829 21.598 1.00 60.28 90 LEU A C 1
ATOM 696 O O . LEU A 1 90 ? -8.948 8.075 22.546 1.00 60.28 90 LEU A O 1
ATOM 700 N N . GLU A 1 91 ? -8.703 10.157 21.728 1.00 57.88 91 GLU A N 1
ATOM 701 C CA . GLU A 1 91 ? -9.272 10.788 22.919 1.00 57.88 91 GLU A CA 1
ATOM 702 C C . GLU A 1 91 ? -10.751 10.398 22.985 1.00 57.88 91 GLU A C 1
ATOM 704 O O . GLU A 1 91 ? -11.476 10.513 21.996 1.00 57.88 91 GLU A O 1
ATOM 709 N N . GLN A 1 92 ? -11.194 9.882 24.134 1.00 45.84 92 GLN A N 1
ATOM 710 C CA . GLN A 1 92 ? -12.617 9.678 24.367 1.00 45.84 92 GLN A CA 1
ATOM 711 C C . GLN A 1 92 ? -13.273 11.057 24.343 1.00 45.84 92 GLN A C 1
ATOM 713 O O . GLN A 1 92 ? -13.080 11.846 25.266 1.00 45.84 92 GLN A O 1
ATOM 718 N N . THR A 1 93 ? -14.044 11.360 23.302 1.00 54.72 93 THR A N 1
ATOM 719 C CA . THR A 1 93 ? -15.011 12.449 23.375 1.00 54.72 93 THR A CA 1
ATOM 720 C C . THR A 1 93 ? -16.101 11.974 24.323 1.00 54.72 93 THR A C 1
ATOM 722 O O . THR A 1 93 ? -16.978 11.204 23.934 1.00 54.72 93 THR A O 1
ATOM 725 N N . THR A 1 94 ? -16.003 12.345 25.596 1.00 47.81 94 THR A N 1
ATOM 726 C CA . THR A 1 94 ? -17.155 12.290 26.489 1.00 47.81 94 THR A CA 1
ATOM 727 C C . THR A 1 94 ? -18.194 13.241 25.908 1.00 47.81 94 THR A C 1
ATOM 729 O O . THR A 1 94 ? -18.019 14.458 25.939 1.00 47.81 94 THR A O 1
ATOM 732 N N . GLU A 1 95 ? -19.249 12.689 25.311 1.00 51.94 95 GLU A N 1
ATOM 733 C CA . GLU A 1 95 ? -20.525 13.393 25.266 1.00 51.94 95 GLU A CA 1
ATOM 734 C C . GLU A 1 95 ? -20.972 13.515 26.727 1.00 51.94 95 GLU A C 1
ATOM 736 O O . GLU A 1 95 ? -21.506 12.575 27.312 1.00 51.94 95 GLU A O 1
ATOM 741 N N . ASP A 1 96 ? -20.620 14.640 27.349 1.00 49.41 96 ASP A N 1
ATOM 742 C CA . ASP A 1 96 ? -21.265 15.086 28.577 1.00 49.41 96 ASP A CA 1
ATOM 743 C C . ASP A 1 96 ? -22.697 15.503 28.194 1.00 49.41 96 ASP A C 1
ATOM 745 O O . ASP A 1 96 ? -22.915 16.623 27.723 1.00 49.41 96 ASP A O 1
ATOM 749 N N . GLU A 1 97 ? -23.658 14.590 28.358 1.00 45.81 97 GLU A N 1
ATOM 750 C CA . GLU A 1 97 ? -25.069 14.937 28.600 1.00 45.81 97 GLU A CA 1
ATOM 751 C C . GLU A 1 97 ? -25.383 14.895 30.101 1.00 45.81 97 GLU A C 1
ATOM 753 O O . GLU A 1 97 ? -25.101 13.861 30.754 1.00 45.81 97 GLU A O 1
#

Organism: Schistosoma japonicum (NCBI:txid6182)